Protein AF-A0AAD9BS09-F1 (afdb_monomer_lite)

Secondary structure (DSSP, 8-state):
--HHHHHHHHHHHHS---HHHHHHH-GGG----SS-SHHHHHHHHHHHHHHHHHT---TTTEEEEETTS-SPP--SEEEEEEESS--GGGGTS-SEEEEEETTEEEEEESSHHHHHHHHHHHHHHTTPPPPGGGHHHHHHIIIIIS-TTGGGGGGS-HHHHHHHHHHH--

Sequence (170 aa):
MQTTFALRRNEIINDELPVGEILERWPALKMESKEQGDVHVRRAAVLRALPAYLHEDDSTFLRLWHVEQSDDPDIAVGLLMINARSTDTTLFCPERIAVVIEGNRVIKLPTLADAFILLFALTFALHLSYPKDLANTFDITQKVLMGLDEGNLKNLKPRVLSLKNELLAV

Radius of gyration: 16.57 Å; chains: 1; bounding box: 47×42×37 Å

Organism: Dissostichus eleginoides (NCBI:txid100907)

pLDDT: mean 71.32, std 14.65, range [41.5, 90.12]

Foldseek 3Di:
DCPVLVVLLCCVPPVVPQVVVVCVVCVVLVPPDDPPDPPLLVVLVCLVCVCVLVVFDCPLAEAEDDPPDDDQDQRQWHKYADADDDDPSSSRFGCWIFTDHRSDRRDIDRGPVSSVVVSLVCCSSNVHDDDPRCVLVNVLCQCQVVVHCPVCVVVHDPSSVVVSVVVVVD

Structure (mmCIF, N/CA/C/O backbone):
data_AF-A0AAD9BS09-F1
#
_entry.id   AF-A0AAD9BS09-F1
#
loop_
_atom_site.group_PDB
_atom_site.id
_atom_site.type_symbol
_atom_site.label_atom_id
_atom_site.label_alt_id
_atom_site.label_comp_id
_atom_site.label_asym_id
_atom_site.label_entity_id
_atom_site.label_seq_id
_atom_site.pdbx_PDB_ins_code
_atom_site.Cartn_x
_atom_site.Cartn_y
_atom_site.Cartn_z
_atom_site.occupancy
_atom_site.B_iso_or_equiv
_atom_site.auth_seq_id
_atom_site.auth_comp_id
_atom_site.auth_asym_id
_atom_site.auth_atom_id
_atom_site.pdbx_PDB_model_num
ATOM 1 N N . MET A 1 1 ? -27.312 -4.420 3.487 1.00 45.88 1 MET A N 1
ATOM 2 C CA . MET A 1 1 ? -26.254 -3.868 2.607 1.00 45.88 1 MET A CA 1
ATOM 3 C C . MET A 1 1 ? -24.959 -4.709 2.594 1.00 45.88 1 MET A C 1
ATOM 5 O O . MET A 1 1 ? -23.950 -4.222 2.112 1.00 45.88 1 MET A O 1
ATOM 9 N N . GLN A 1 2 ? -24.966 -5.964 3.079 1.00 41.50 2 GLN A N 1
ATOM 10 C CA . GLN A 1 2 ? -23.773 -6.838 3.154 1.00 41.50 2 GLN A CA 1
ATOM 11 C C . GLN A 1 2 ? -23.611 -7.794 1.952 1.00 41.50 2 GLN A C 1
ATOM 13 O O . GLN A 1 2 ? -22.524 -8.305 1.707 1.00 41.50 2 GLN A O 1
ATOM 18 N N . THR A 1 3 ? -24.671 -8.025 1.175 1.00 42.19 3 THR A N 1
ATOM 19 C CA . THR A 1 3 ? -24.695 -9.024 0.092 1.00 42.19 3 THR A CA 1
ATOM 20 C C . THR A 1 3 ? -23.845 -8.638 -1.119 1.00 42.19 3 THR A C 1
ATOM 22 O O . THR A 1 3 ? -23.266 -9.505 -1.765 1.00 42.19 3 THR A O 1
ATOM 25 N N . THR A 1 4 ? -23.697 -7.343 -1.400 1.00 49.75 4 THR A N 1
ATOM 26 C CA . THR A 1 4 ? -22.884 -6.836 -2.516 1.00 49.75 4 THR A CA 1
ATOM 27 C C . THR A 1 4 ? -21.382 -6.992 -2.291 1.00 49.75 4 THR A C 1
ATOM 29 O O . THR A 1 4 ? -20.654 -7.216 -3.251 1.00 49.75 4 THR A O 1
ATOM 32 N N . PHE A 1 5 ? -20.905 -6.902 -1.047 1.00 49.34 5 PHE A N 1
ATOM 33 C CA . PHE A 1 5 ? -19.484 -7.093 -0.734 1.00 49.34 5 PHE A CA 1
ATOM 34 C C . PHE A 1 5 ? -19.082 -8.568 -0.783 1.00 49.34 5 PHE A C 1
ATOM 36 O O . PHE A 1 5 ? -18.049 -8.895 -1.359 1.00 49.34 5 PHE A O 1
ATOM 43 N N . ALA A 1 6 ? -19.925 -9.461 -0.256 1.00 51.41 6 ALA A N 1
ATOM 44 C CA . ALA A 1 6 ? -19.677 -10.901 -0.303 1.00 51.41 6 ALA A CA 1
ATOM 45 C C . ALA A 1 6 ? -19.630 -11.437 -1.746 1.00 51.41 6 ALA A C 1
ATOM 47 O O . ALA A 1 6 ? -18.744 -12.220 -2.071 1.00 51.41 6 ALA A O 1
ATOM 48 N N . LEU A 1 7 ? -20.528 -10.966 -2.622 1.00 56.81 7 LEU A N 1
ATOM 49 C CA . LEU A 1 7 ? -20.525 -11.339 -4.042 1.00 56.81 7 LEU A CA 1
ATOM 50 C C . LEU A 1 7 ? -19.271 -10.841 -4.771 1.00 56.81 7 LEU A C 1
ATOM 52 O O . LEU A 1 7 ? -18.639 -11.618 -5.473 1.00 56.81 7 LEU A O 1
ATOM 56 N N . ARG A 1 8 ? -18.850 -9.591 -4.538 1.00 58.09 8 ARG A N 1
ATOM 57 C CA . ARG A 1 8 ? -17.614 -9.046 -5.131 1.00 58.09 8 ARG A CA 1
ATOM 58 C C . ARG A 1 8 ? -16.365 -9.792 -4.668 1.00 58.09 8 ARG A C 1
ATOM 60 O O . ARG A 1 8 ? -15.480 -10.047 -5.472 1.00 58.09 8 ARG A O 1
ATOM 67 N N . ARG A 1 9 ? -16.299 -10.165 -3.387 1.00 60.06 9 ARG A N 1
ATOM 68 C CA . ARG A 1 9 ? -15.214 -10.997 -2.854 1.00 60.06 9 ARG A CA 1
ATOM 69 C C . ARG A 1 9 ? -15.192 -12.370 -3.528 1.00 60.06 9 ARG A C 1
ATOM 71 O O . ARG A 1 9 ? -14.118 -12.850 -3.861 1.00 60.06 9 ARG A O 1
ATOM 78 N N . ASN A 1 10 ? -16.360 -12.973 -3.747 1.00 58.16 10 ASN A N 1
ATOM 79 C CA . ASN A 1 10 ? -16.480 -14.254 -4.438 1.00 58.16 10 ASN A CA 1
ATOM 80 C C . ASN A 1 10 ? -16.012 -14.159 -5.900 1.00 58.16 10 ASN A C 1
ATOM 82 O O . ASN A 1 10 ? -15.217 -14.986 -6.319 1.00 58.16 10 ASN A O 1
ATOM 86 N N . GLU A 1 11 ? -16.426 -13.119 -6.630 1.00 59.47 11 GLU A N 1
ATOM 87 C CA . GLU A 1 11 ? -16.013 -12.879 -8.025 1.00 59.47 11 GLU A CA 1
ATOM 88 C C . GLU A 1 11 ? -14.492 -12.665 -8.152 1.00 59.47 11 GLU A C 1
ATOM 90 O O . GLU A 1 11 ? -13.863 -13.184 -9.063 1.00 59.47 11 GLU A O 1
ATOM 95 N N . ILE A 1 12 ? -13.860 -11.928 -7.232 1.00 57.84 12 ILE A N 1
ATOM 96 C CA . ILE A 1 12 ? -12.415 -11.654 -7.327 1.00 57.84 12 ILE A CA 1
ATOM 97 C C . ILE A 1 12 ? -11.576 -12.869 -6.898 1.00 57.84 12 ILE A C 1
ATOM 99 O O . ILE A 1 12 ? -10.527 -13.117 -7.485 1.00 57.84 12 ILE A O 1
ATOM 103 N N . ILE A 1 13 ? -12.014 -13.606 -5.870 1.00 52.59 13 ILE A N 1
ATOM 104 C CA . ILE A 1 13 ? -11.242 -14.719 -5.291 1.00 52.59 13 ILE A CA 1
ATOM 105 C C . ILE A 1 13 ? -11.462 -16.030 -6.052 1.00 52.59 13 ILE A C 1
ATOM 107 O O . ILE A 1 13 ? -10.505 -16.771 -6.239 1.00 52.59 13 ILE A O 1
ATOM 111 N N . ASN A 1 14 ? -12.694 -16.335 -6.473 1.00 52.81 14 ASN A N 1
ATOM 112 C CA . ASN A 1 14 ? -13.016 -17.626 -7.090 1.00 52.81 14 ASN A CA 1
ATOM 113 C C . ASN A 1 14 ? -13.044 -17.589 -8.620 1.00 52.81 14 ASN A C 1
ATOM 115 O O . ASN A 1 14 ? -12.754 -18.616 -9.228 1.00 52.81 14 ASN A O 1
ATOM 119 N N . ASP A 1 15 ? -13.348 -16.443 -9.239 1.00 56.06 15 ASP A N 1
ATOM 120 C CA . ASP A 1 15 ? -13.414 -16.346 -10.706 1.00 56.06 15 ASP A CA 1
ATOM 121 C C . ASP A 1 15 ? -12.116 -15.791 -11.333 1.00 56.06 15 ASP A C 1
ATOM 123 O O . ASP A 1 15 ? -12.081 -15.574 -12.543 1.00 56.06 15 ASP A O 1
ATOM 127 N N . GLU A 1 16 ? -11.058 -15.562 -10.532 1.00 49.47 16 GLU A N 1
ATOM 128 C CA . GLU A 1 16 ? -9.722 -15.084 -10.958 1.00 49.47 16 GLU A CA 1
ATOM 129 C C . GLU A 1 16 ? -9.770 -13.976 -12.030 1.00 49.47 16 GLU A C 1
ATOM 131 O O . GLU A 1 16 ? -9.005 -13.963 -12.999 1.00 49.47 16 GLU A O 1
ATOM 136 N N . LEU A 1 17 ? -10.692 -13.022 -11.878 1.00 53.31 17 LEU A N 1
ATOM 137 C CA . LEU A 1 17 ? -10.859 -11.953 -12.857 1.00 53.31 17 LEU A CA 1
ATOM 138 C C . LEU A 1 17 ? -9.562 -11.133 -12.962 1.00 53.31 17 LEU A C 1
ATOM 140 O O . LEU A 1 17 ? -9.099 -10.578 -11.956 1.00 53.31 17 LEU A O 1
ATOM 144 N N . PRO A 1 18 ? -8.962 -11.011 -14.162 1.00 58.50 18 PRO A N 1
ATOM 145 C CA . PRO A 1 18 ? -7.724 -10.271 -14.325 1.00 58.50 18 PRO A CA 1
ATOM 146 C C . PRO A 1 18 ? -7.959 -8.824 -13.896 1.00 58.50 18 PRO A C 1
ATOM 148 O O . PRO A 1 18 ? -8.868 -8.153 -14.380 1.00 58.50 18 PRO A O 1
ATOM 151 N N . VAL A 1 19 ? -7.116 -8.322 -12.991 1.00 54.41 19 VAL A N 1
ATOM 152 C CA . VAL A 1 19 ? -7.264 -7.002 -12.345 1.00 54.41 19 VAL A CA 1
ATOM 153 C C . VAL A 1 19 ? -7.419 -5.845 -13.344 1.00 54.41 19 VAL A C 1
ATOM 155 O O . VAL A 1 19 ? -8.005 -4.815 -13.015 1.00 54.41 19 VAL A O 1
ATOM 158 N N . GLY A 1 20 ? -6.983 -6.033 -14.594 1.00 53.22 20 GLY A N 1
ATOM 159 C CA . GLY A 1 20 ? -7.268 -5.123 -15.704 1.00 53.22 20 GLY A CA 1
ATOM 160 C C . GLY A 1 20 ? -8.764 -4.864 -15.935 1.00 53.22 20 GLY A C 1
ATOM 161 O O . GLY A 1 20 ? -9.146 -3.713 -16.116 1.00 53.22 20 GLY A O 1
ATOM 162 N N . GLU A 1 21 ? -9.632 -5.875 -15.846 1.00 57.41 21 GLU A N 1
ATOM 163 C CA . GLU A 1 21 ? -11.085 -5.690 -15.993 1.00 57.41 21 GLU A CA 1
ATOM 164 C C . GLU A 1 21 ? -11.714 -4.971 -14.791 1.00 57.41 21 GLU A C 1
ATOM 166 O O . GLU A 1 21 ? -12.674 -4.211 -14.937 1.00 57.41 21 GLU A O 1
ATOM 171 N N . ILE A 1 22 ? -11.148 -5.151 -13.595 1.00 58.19 22 ILE A N 1
ATOM 172 C CA . ILE A 1 22 ? -11.577 -4.425 -12.391 1.00 58.19 22 ILE A CA 1
ATOM 173 C C . ILE A 1 22 ? -11.266 -2.929 -12.545 1.00 58.19 22 ILE A C 1
ATOM 175 O O . ILE A 1 22 ? -12.112 -2.089 -12.231 1.00 58.19 22 ILE A O 1
ATOM 179 N N . LEU A 1 23 ? -10.088 -2.599 -13.085 1.00 51.97 23 LEU A N 1
ATOM 180 C CA . LEU A 1 23 ? -9.675 -1.225 -13.384 1.00 51.97 23 LEU A CA 1
ATOM 181 C C . LEU A 1 23 ? -10.514 -0.582 -14.502 1.00 51.97 23 LEU A C 1
ATOM 183 O O . LEU A 1 23 ? -10.769 0.620 -14.451 1.00 51.97 23 LEU A O 1
ATOM 187 N N . GLU A 1 24 ? -10.989 -1.356 -15.482 1.00 57.78 24 GLU A N 1
ATOM 188 C CA . GLU A 1 24 ? -11.959 -0.882 -16.484 1.00 57.78 24 GLU A CA 1
ATOM 189 C C . GLU A 1 24 ? -13.330 -0.570 -15.863 1.00 57.78 24 GLU A C 1
ATOM 191 O O . GLU A 1 24 ? -13.956 0.438 -16.194 1.00 57.78 24 GLU A O 1
ATOM 196 N N . ARG A 1 25 ? -13.796 -1.399 -14.920 1.00 52.00 25 ARG A N 1
ATOM 197 C CA . ARG A 1 25 ? -15.100 -1.220 -14.254 1.00 52.00 25 ARG A CA 1
ATOM 198 C C . ARG A 1 25 ? -15.120 -0.085 -13.227 1.00 52.00 25 ARG A C 1
ATOM 200 O O . ARG A 1 25 ? -16.203 0.381 -12.873 1.00 52.00 25 ARG A O 1
ATOM 207 N N . TRP A 1 26 ? -13.961 0.352 -12.737 1.00 49.09 26 TRP A N 1
ATOM 208 C CA . TRP A 1 26 ? -13.830 1.395 -11.716 1.00 49.09 26 TRP A CA 1
ATOM 209 C C . TRP A 1 26 ? -12.951 2.544 -12.228 1.00 49.09 26 TRP A C 1
ATOM 211 O O . TRP A 1 26 ? -11.811 2.686 -11.789 1.00 49.09 26 TRP A O 1
ATOM 221 N N . PRO A 1 27 ? -13.472 3.419 -13.111 1.00 47.81 27 PRO A N 1
ATOM 222 C CA . PRO A 1 27 ? -12.693 4.503 -13.715 1.00 47.81 27 PRO A CA 1
ATOM 223 C C . PRO A 1 27 ? -12.140 5.510 -12.695 1.00 47.81 27 PRO A C 1
ATOM 225 O O . PRO A 1 27 ? -11.166 6.188 -12.985 1.00 47.81 27 PRO A O 1
ATOM 228 N N . ALA A 1 28 ? -12.681 5.561 -11.473 1.00 42.28 28 ALA A N 1
ATOM 229 C CA . ALA A 1 28 ? -12.100 6.333 -10.371 1.00 42.28 28 ALA A CA 1
ATOM 230 C C . ALA A 1 28 ? -10.708 5.827 -9.928 1.00 42.28 28 ALA A C 1
ATOM 232 O O . ALA A 1 28 ? -9.941 6.591 -9.352 1.00 42.28 28 ALA A O 1
ATOM 233 N N . LEU A 1 29 ? -10.374 4.559 -10.207 1.00 44.34 29 LEU A N 1
ATOM 234 C CA . LEU A 1 29 ? -9.033 3.997 -10.013 1.00 44.34 29 LEU A CA 1
ATOM 235 C C . LEU A 1 29 ? -8.092 4.307 -11.189 1.00 44.34 29 LEU A C 1
ATOM 237 O O . LEU A 1 29 ? -6.877 4.194 -11.036 1.00 44.34 29 LEU A O 1
ATOM 241 N N . LYS A 1 30 ? -8.616 4.712 -12.356 1.00 49.06 30 LYS A N 1
ATOM 242 C CA . LYS A 1 30 ? -7.801 5.171 -13.488 1.00 49.06 30 LYS A CA 1
ATOM 243 C C . LYS A 1 30 ? -7.364 6.614 -13.240 1.00 49.06 30 LYS A C 1
ATOM 245 O O . LYS A 1 30 ? -8.025 7.568 -13.639 1.00 49.06 30 LYS A O 1
ATOM 250 N N . MET A 1 31 ? -6.223 6.776 -12.578 1.00 50.91 31 MET A N 1
ATOM 251 C CA . MET A 1 31 ? -5.540 8.065 -12.487 1.00 50.91 31 MET A CA 1
ATOM 252 C C . MET A 1 31 ? -4.748 8.323 -13.779 1.00 50.91 31 MET A C 1
ATOM 254 O O . MET A 1 31 ? -3.600 7.913 -13.912 1.00 50.91 31 MET A O 1
ATOM 258 N N . GLU A 1 32 ? -5.348 9.020 -14.746 1.00 46.84 32 GLU A N 1
ATOM 259 C CA . GLU A 1 32 ? -4.598 9.576 -15.880 1.00 46.84 32 GLU A CA 1
ATOM 260 C C . GLU A 1 32 ? -3.905 10.880 -15.456 1.00 46.84 32 GLU A C 1
ATOM 262 O O . GLU A 1 32 ? -4.476 11.966 -15.549 1.00 46.84 32 GLU A O 1
ATOM 267 N N . SER A 1 33 ? -2.665 10.805 -14.967 1.00 49.78 33 SER A N 1
ATOM 268 C CA . SER A 1 33 ? -1.840 12.001 -14.757 1.00 49.78 33 SER A CA 1
ATOM 269 C C . SER A 1 33 ? -1.009 12.307 -16.004 1.00 49.78 33 SER A C 1
ATOM 271 O O . SER A 1 33 ? -0.072 11.591 -16.352 1.00 49.78 33 SER A O 1
ATOM 273 N N . LYS A 1 34 ? -1.328 13.409 -16.686 1.00 43.44 34 LYS A N 1
ATOM 274 C CA . LYS A 1 34 ? -0.381 14.119 -17.560 1.00 43.44 34 LYS A CA 1
ATOM 275 C C . LYS A 1 34 ? 0.411 15.095 -16.680 1.00 43.44 34 LYS A C 1
ATOM 277 O O . LYS A 1 34 ? -0.190 15.729 -15.826 1.00 43.44 34 LYS A O 1
ATOM 282 N N . GLU A 1 35 ? 1.727 15.184 -16.905 1.00 52.84 35 GLU A N 1
ATOM 283 C CA . GLU A 1 35 ? 2.766 15.888 -16.108 1.00 52.84 35 GLU A CA 1
ATOM 284 C C . GLU A 1 35 ? 3.394 15.034 -14.981 1.00 52.84 35 GLU A C 1
ATOM 286 O O . GLU A 1 35 ? 2.999 15.057 -13.819 1.00 52.84 35 GLU A O 1
ATOM 291 N N . GLN A 1 36 ? 4.387 14.217 -15.365 1.00 54.22 36 GLN A N 1
ATOM 292 C CA . GLN A 1 36 ? 4.699 12.936 -14.706 1.00 54.22 36 GLN A CA 1
ATOM 293 C C . GLN A 1 36 ? 6.049 12.855 -13.953 1.00 54.22 36 GLN A C 1
ATOM 295 O O . GLN A 1 36 ? 6.401 11.795 -13.449 1.00 54.22 36 GLN A O 1
ATOM 300 N N . GLY A 1 37 ? 6.832 13.931 -13.840 1.00 56.44 37 GLY A N 1
ATOM 301 C CA . GLY A 1 37 ? 8.136 13.866 -13.154 1.00 56.44 37 GLY A CA 1
ATOM 302 C C . GLY A 1 37 ? 8.041 14.103 -11.645 1.00 56.44 37 GLY A C 1
ATOM 303 O O . GLY A 1 37 ? 8.192 13.198 -10.830 1.00 56.44 37 GLY A O 1
ATOM 304 N N . ASP A 1 38 ? 7.771 15.351 -11.270 1.00 65.50 38 ASP A N 1
ATOM 305 C CA . ASP A 1 38 ? 7.889 15.823 -9.884 1.00 65.50 38 ASP A CA 1
ATOM 306 C C . ASP A 1 38 ? 6.733 15.330 -8.988 1.00 65.50 38 ASP A C 1
ATOM 308 O O . ASP A 1 38 ? 6.932 14.925 -7.844 1.00 65.50 38 ASP A O 1
ATOM 312 N N . VAL A 1 39 ? 5.506 15.265 -9.516 1.00 77.31 39 VAL A N 1
ATOM 313 C CA . VAL A 1 39 ? 4.324 14.904 -8.711 1.00 77.31 39 VAL A CA 1
ATOM 314 C C . VAL A 1 39 ? 4.383 13.458 -8.213 1.00 77.31 39 VAL A C 1
ATOM 316 O O . VAL A 1 39 ? 4.071 13.202 -7.049 1.00 77.31 39 VAL A O 1
ATOM 319 N N . HIS A 1 40 ? 4.796 12.505 -9.053 1.00 76.44 40 HIS A N 1
ATOM 320 C CA . HIS A 1 40 ? 4.894 11.101 -8.641 1.00 76.44 40 HIS A CA 1
ATOM 321 C C . HIS A 1 40 ? 6.024 10.882 -7.638 1.00 76.44 40 HIS A C 1
ATOM 323 O O . HIS A 1 40 ? 5.822 10.156 -6.666 1.00 76.44 40 HIS A O 1
ATOM 329 N N . VAL A 1 41 ? 7.156 11.572 -7.811 1.00 75.62 41 VAL A N 1
ATOM 330 C CA . VAL A 1 41 ? 8.268 11.562 -6.850 1.00 75.62 41 VAL A CA 1
ATOM 331 C C . VAL A 1 41 ? 7.810 12.101 -5.497 1.00 75.62 41 VAL A C 1
ATOM 333 O O . VAL A 1 41 ? 8.021 11.446 -4.480 1.00 75.62 41 VAL A O 1
ATOM 336 N N . ARG A 1 42 ? 7.122 13.252 -5.464 1.00 78.88 42 ARG A N 1
ATOM 337 C CA . ARG A 1 42 ? 6.592 13.826 -4.216 1.00 78.88 42 ARG A CA 1
ATOM 338 C C . ARG A 1 42 ? 5.582 12.904 -3.547 1.00 78.88 42 ARG A C 1
ATOM 340 O O . ARG A 1 42 ? 5.675 12.679 -2.346 1.00 78.88 42 ARG A O 1
ATOM 347 N N . ARG A 1 43 ? 4.640 12.339 -4.309 1.00 82.44 43 ARG A N 1
ATOM 348 C CA . ARG A 1 43 ? 3.660 11.376 -3.777 1.00 82.44 43 ARG A CA 1
ATOM 349 C C . ARG A 1 43 ? 4.348 10.141 -3.204 1.00 82.44 43 ARG A C 1
ATOM 351 O O . ARG A 1 43 ? 3.992 9.709 -2.113 1.00 82.44 43 ARG A O 1
ATOM 358 N N . ALA A 1 44 ? 5.344 9.602 -3.904 1.00 82.06 44 ALA A N 1
ATOM 359 C CA . ALA A 1 44 ? 6.115 8.467 -3.418 1.00 82.06 44 ALA A CA 1
ATOM 360 C C . ALA A 1 44 ? 6.893 8.818 -2.142 1.00 82.06 44 ALA A C 1
ATOM 362 O O . ALA A 1 44 ? 6.872 8.051 -1.185 1.00 82.06 44 ALA A O 1
ATOM 363 N N . ALA A 1 45 ? 7.511 10.001 -2.092 1.00 81.69 45 ALA A N 1
ATOM 364 C CA . ALA A 1 45 ? 8.216 10.487 -0.912 1.00 81.69 45 ALA A CA 1
ATOM 365 C C . ALA A 1 45 ? 7.286 10.633 0.297 1.00 81.69 45 ALA A C 1
ATOM 367 O O . ALA A 1 45 ? 7.630 10.171 1.380 1.00 81.69 45 ALA A O 1
ATOM 368 N N . VAL A 1 46 ? 6.089 11.198 0.111 1.00 84.44 46 VAL A N 1
ATOM 369 C CA . VAL A 1 46 ? 5.080 11.309 1.175 1.00 84.44 46 VAL A CA 1
ATOM 370 C C . VAL A 1 46 ? 4.639 9.927 1.654 1.00 84.44 46 VAL A C 1
ATOM 372 O O . VAL A 1 46 ? 4.654 9.676 2.855 1.00 84.44 46 VAL A O 1
ATOM 375 N N . LEU A 1 47 ? 4.307 9.009 0.740 1.00 85.69 47 LEU A N 1
ATOM 376 C CA . LEU A 1 47 ? 3.881 7.651 1.103 1.00 85.69 47 LEU A CA 1
ATOM 377 C C . LEU A 1 47 ? 4.976 6.858 1.830 1.00 85.69 47 LEU A C 1
ATOM 379 O O . LEU A 1 47 ? 4.656 6.048 2.692 1.00 85.69 47 LEU A O 1
ATOM 383 N N . ARG A 1 48 ? 6.255 7.110 1.528 1.00 83.56 48 ARG A N 1
ATOM 384 C CA . ARG A 1 48 ? 7.399 6.499 2.226 1.00 83.56 48 ARG A CA 1
ATOM 385 C C . ARG A 1 48 ? 7.711 7.159 3.566 1.00 83.56 48 ARG A C 1
ATOM 387 O O . ARG A 1 48 ? 8.115 6.480 4.501 1.00 83.56 48 ARG A O 1
ATOM 394 N N . ALA A 1 49 ? 7.535 8.471 3.672 1.00 84.81 49 ALA A N 1
ATOM 395 C CA . ALA A 1 49 ? 7.791 9.206 4.907 1.00 84.81 49 ALA A CA 1
ATOM 396 C C . ALA A 1 49 ? 6.667 9.031 5.939 1.00 84.81 49 ALA A C 1
ATOM 398 O O . ALA A 1 49 ? 6.915 9.170 7.135 1.00 84.81 49 ALA A O 1
ATOM 399 N N . LEU A 1 50 ? 5.444 8.730 5.494 1.00 86.31 50 LEU A N 1
ATOM 400 C CA . LEU A 1 50 ? 4.267 8.649 6.354 1.00 86.31 50 LEU A CA 1
ATOM 401 C C . LEU A 1 50 ? 4.397 7.583 7.464 1.00 86.31 50 LEU A C 1
ATOM 403 O O . LEU A 1 50 ? 4.206 7.954 8.625 1.00 86.31 50 LEU A O 1
ATOM 407 N N . PRO A 1 51 ? 4.801 6.325 7.186 1.00 88.19 51 PRO A N 1
ATOM 408 C CA . PRO A 1 51 ? 5.084 5.349 8.239 1.00 88.19 51 PRO A CA 1
ATOM 409 C C . PRO A 1 51 ? 6.141 5.833 9.233 1.00 88.19 51 PRO A C 1
ATOM 411 O O . PRO A 1 51 ? 5.917 5.812 10.442 1.00 88.19 51 PRO A O 1
ATOM 414 N N . ALA A 1 52 ? 7.259 6.365 8.729 1.00 86.50 52 ALA A N 1
ATOM 415 C CA . ALA A 1 52 ? 8.350 6.859 9.564 1.00 86.50 52 ALA A CA 1
ATOM 416 C C . ALA A 1 52 ? 7.900 8.006 10.488 1.00 86.50 52 ALA A C 1
ATOM 418 O O . ALA A 1 52 ? 8.226 8.010 11.675 1.00 86.50 52 ALA A O 1
ATOM 419 N N . TYR A 1 53 ? 7.093 8.941 9.977 1.00 85.19 53 TYR A N 1
ATOM 420 C CA . TYR A 1 53 ? 6.506 10.034 10.756 1.00 85.19 53 TYR A CA 1
ATOM 421 C C . TYR A 1 53 ? 5.556 9.519 11.848 1.00 85.19 53 TYR A C 1
ATOM 423 O O . TYR A 1 53 ? 5.526 10.035 12.967 1.00 85.19 53 TYR A O 1
ATOM 431 N N . LEU A 1 54 ? 4.789 8.468 11.552 1.00 85.75 54 LEU A N 1
ATOM 432 C CA . LEU A 1 54 ? 3.871 7.843 12.505 1.00 85.75 54 LEU A CA 1
ATOM 433 C C . LEU A 1 54 ? 4.564 6.876 13.475 1.00 85.75 54 LEU A C 1
ATOM 435 O O . LEU A 1 54 ? 3.909 6.389 14.404 1.00 85.75 54 LEU A O 1
ATOM 439 N N . HIS A 1 55 ? 5.881 6.688 13.331 1.00 85.81 55 HIS A N 1
ATOM 440 C CA . HIS A 1 55 ? 6.699 5.708 14.046 1.00 85.81 55 HIS A CA 1
ATOM 441 C C . HIS A 1 55 ? 6.220 4.268 13.828 1.00 85.81 55 HIS A C 1
ATOM 443 O O . HIS A 1 55 ? 6.113 3.484 14.770 1.00 85.81 55 HIS A O 1
ATOM 449 N N . GLU A 1 56 ? 5.898 3.955 12.581 1.00 88.44 56 GLU A N 1
ATOM 450 C CA . GLU A 1 56 ? 5.484 2.641 12.111 1.00 88.44 56 GLU A CA 1
ATOM 451 C C . GLU A 1 56 ? 6.607 1.978 11.312 1.00 88.44 56 GLU A C 1
ATOM 453 O O . GLU A 1 56 ? 7.410 2.663 10.675 1.00 88.44 56 GLU A O 1
ATOM 458 N N . ASP A 1 57 ? 6.670 0.648 11.370 1.00 87.94 57 ASP A N 1
ATOM 459 C CA . ASP A 1 57 ? 7.626 -0.145 10.600 1.00 87.94 57 ASP A CA 1
ATOM 460 C C . ASP A 1 57 ? 6.975 -0.584 9.287 1.00 87.94 57 ASP A C 1
ATOM 462 O O . ASP A 1 57 ? 5.969 -1.293 9.281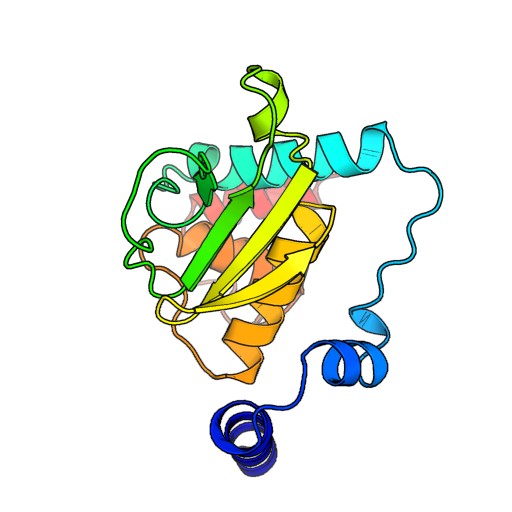 1.00 87.94 57 ASP A O 1
ATOM 466 N N . ASP A 1 58 ? 7.542 -0.141 8.166 1.00 85.62 58 ASP A N 1
ATOM 467 C CA . ASP A 1 58 ? 7.074 -0.491 6.830 1.00 85.62 58 ASP A CA 1
ATOM 468 C C . ASP A 1 58 ? 7.919 -1.584 6.161 1.00 85.62 58 ASP A C 1
ATOM 470 O O . ASP A 1 58 ? 7.631 -1.953 5.024 1.00 85.62 58 ASP A O 1
ATOM 474 N N . SER A 1 59 ? 8.912 -2.158 6.850 1.00 82.56 59 SER A N 1
ATOM 475 C CA . SER A 1 59 ? 9.832 -3.161 6.290 1.00 82.56 59 SER A CA 1
ATOM 476 C C . SER A 1 59 ? 9.138 -4.451 5.832 1.00 82.56 59 SER A C 1
ATOM 478 O O . SER A 1 59 ? 9.576 -5.114 4.887 1.00 82.56 59 SER A O 1
ATOM 480 N N . THR A 1 60 ? 8.025 -4.813 6.470 1.00 79.75 60 THR A N 1
ATOM 481 C CA . THR A 1 60 ? 7.203 -5.979 6.114 1.00 79.75 60 THR A CA 1
ATOM 482 C C . THR A 1 60 ? 6.230 -5.684 4.973 1.00 79.75 60 THR A C 1
ATOM 484 O O . THR A 1 60 ? 5.779 -6.613 4.305 1.00 79.75 60 THR A O 1
ATOM 487 N N . PHE A 1 61 ? 5.959 -4.405 4.711 1.00 86.12 61 PHE A N 1
ATOM 488 C CA . PHE A 1 61 ? 4.952 -3.936 3.769 1.00 86.12 61 PHE A CA 1
ATOM 489 C C . PHE A 1 61 ? 5.550 -3.406 2.464 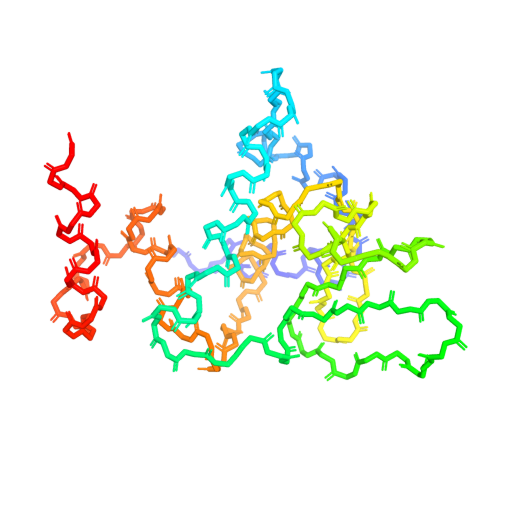1.00 8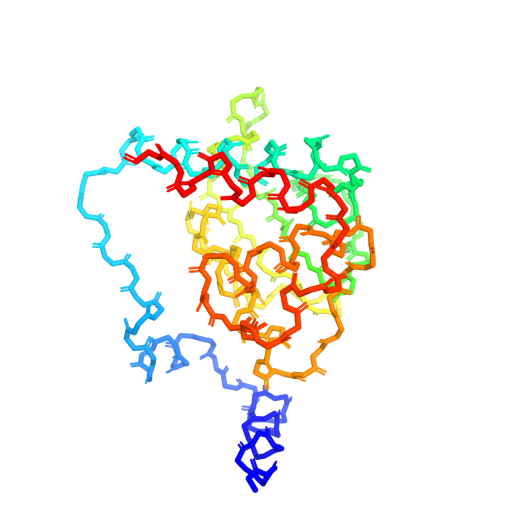6.12 61 PHE A C 1
ATOM 491 O O . PHE A 1 61 ? 5.099 -3.790 1.393 1.00 86.12 61 PHE A O 1
ATOM 498 N N . LEU A 1 62 ? 6.560 -2.540 2.537 1.00 84.81 62 LEU A N 1
ATOM 499 C CA . LEU A 1 62 ? 7.266 -1.938 1.409 1.00 84.81 62 LEU A CA 1
ATOM 500 C C . LEU A 1 62 ? 8.629 -2.605 1.253 1.00 84.81 62 LEU A C 1
ATOM 502 O O . LEU A 1 62 ? 9.627 -2.172 1.830 1.00 84.81 62 LEU A O 1
ATOM 506 N N . ARG A 1 63 ? 8.676 -3.666 0.445 1.00 81.25 63 ARG A N 1
ATOM 507 C CA . ARG A 1 63 ? 9.909 -4.422 0.207 1.00 81.25 63 ARG A CA 1
ATOM 508 C C . ARG A 1 63 ? 10.554 -4.055 -1.115 1.00 81.25 63 ARG A C 1
ATOM 510 O O . ARG A 1 63 ? 9.898 -4.038 -2.154 1.00 81.25 63 ARG A O 1
ATOM 517 N N . LEU A 1 64 ? 11.864 -3.829 -1.082 1.00 76.00 64 LEU A N 1
ATOM 518 C CA . LEU A 1 64 ? 12.685 -3.755 -2.284 1.00 76.00 64 LEU A CA 1
ATOM 519 C C . LEU A 1 64 ? 13.028 -5.175 -2.738 1.00 76.00 64 LEU A C 1
ATOM 521 O O . LEU A 1 64 ? 13.559 -5.963 -1.959 1.00 76.00 64 LEU A O 1
ATOM 525 N N . TRP A 1 65 ? 12.707 -5.504 -3.986 1.00 69.44 65 TRP A N 1
ATOM 526 C CA . TRP A 1 65 ? 12.975 -6.817 -4.555 1.00 69.44 65 TRP A CA 1
ATOM 527 C C . TRP A 1 65 ? 14.093 -6.760 -5.581 1.00 69.44 65 TRP A C 1
ATOM 529 O O . TRP A 1 65 ? 13.974 -6.103 -6.619 1.00 69.44 65 TRP A O 1
ATOM 539 N N . HIS A 1 66 ? 15.151 -7.519 -5.308 1.00 64.62 66 HIS A N 1
ATOM 540 C CA . HIS A 1 66 ? 16.240 -7.753 -6.242 1.00 64.62 66 HIS A CA 1
ATOM 541 C C . HIS A 1 66 ? 16.026 -9.101 -6.934 1.00 64.62 66 HIS A C 1
ATOM 543 O O . HIS A 1 66 ? 15.883 -10.132 -6.287 1.00 64.62 66 HIS A O 1
ATOM 549 N N . VAL A 1 67 ? 15.992 -9.088 -8.270 1.00 58.69 67 VAL A N 1
ATOM 550 C CA . VAL A 1 67 ? 15.663 -10.248 -9.125 1.00 58.69 67 VAL A CA 1
ATOM 551 C C . VAL A 1 67 ? 16.638 -11.428 -8.952 1.00 58.69 67 VAL A C 1
ATOM 553 O O . VAL A 1 67 ? 16.316 -12.543 -9.343 1.00 58.69 67 VAL A O 1
ATOM 556 N N . GLU A 1 68 ? 17.799 -11.212 -8.331 1.00 54.47 68 GLU A N 1
ATOM 557 C CA . GLU A 1 68 ? 18.890 -12.193 -8.269 1.00 54.47 68 GLU A CA 1
ATOM 558 C C . GLU A 1 68 ? 18.955 -13.013 -6.968 1.00 54.47 68 GLU A C 1
ATOM 560 O O . GLU A 1 68 ? 19.764 -13.933 -6.874 1.00 54.47 68 GLU A O 1
ATOM 565 N N . GLN A 1 69 ? 18.115 -12.736 -5.966 1.00 53.47 69 GLN A N 1
ATOM 566 C CA . GLN A 1 69 ? 18.167 -13.443 -4.683 1.00 53.47 69 GLN A CA 1
ATOM 567 C C . GLN A 1 69 ? 16.827 -13.339 -3.952 1.00 53.47 69 GLN A C 1
ATOM 569 O O . GLN A 1 69 ? 16.516 -12.277 -3.424 1.00 53.47 69 GLN A O 1
ATOM 574 N N . SER A 1 70 ? 16.052 -14.428 -3.920 1.00 54.12 70 SER A N 1
ATOM 575 C CA . SER A 1 70 ? 15.193 -14.857 -2.795 1.00 54.12 70 SER A CA 1
ATOM 576 C C . SER A 1 70 ? 14.022 -15.722 -3.282 1.00 54.12 70 SER A C 1
ATOM 578 O O . SER A 1 70 ? 13.488 -15.508 -4.371 1.00 54.12 70 SER A O 1
ATOM 580 N N . ASP A 1 71 ? 13.602 -16.660 -2.430 1.00 62.56 71 ASP A N 1
ATOM 581 C CA . ASP A 1 71 ? 12.265 -17.263 -2.442 1.00 62.56 71 ASP A CA 1
ATOM 582 C C . ASP A 1 71 ? 11.182 -16.175 -2.364 1.00 62.56 71 ASP A C 1
ATOM 584 O O . ASP A 1 71 ? 11.439 -15.090 -1.823 1.00 62.56 71 ASP A O 1
ATOM 588 N N . ASP A 1 72 ? 9.989 -16.441 -2.912 1.00 60.06 72 ASP A N 1
ATOM 589 C CA . ASP A 1 72 ? 8.888 -15.473 -2.892 1.00 60.06 72 ASP A CA 1
ATOM 590 C C . ASP A 1 72 ? 8.622 -14.996 -1.454 1.00 60.06 72 ASP A C 1
ATOM 592 O O . ASP A 1 72 ? 8.558 -15.804 -0.522 1.00 60.06 72 ASP A O 1
ATOM 596 N N . PRO A 1 73 ? 8.521 -13.676 -1.238 1.00 60.22 73 PRO A N 1
ATOM 597 C CA . PRO A 1 73 ? 8.465 -13.142 0.104 1.00 60.22 73 PRO A CA 1
ATOM 598 C C . PRO A 1 73 ? 7.102 -13.471 0.720 1.00 60.22 73 PRO A C 1
ATOM 600 O O . PRO A 1 73 ? 6.063 -13.149 0.143 1.00 60.22 73 PRO A O 1
ATOM 603 N N . ASP A 1 74 ? 7.121 -14.079 1.909 1.00 70.00 74 ASP A N 1
ATOM 604 C CA . ASP A 1 74 ? 5.933 -14.385 2.714 1.00 70.00 74 ASP A CA 1
ATOM 605 C C . ASP A 1 74 ? 5.307 -13.085 3.255 1.00 70.00 74 ASP A C 1
ATOM 607 O O . ASP A 1 74 ? 5.523 -12.666 4.394 1.00 70.00 74 ASP A O 1
ATOM 611 N N . ILE A 1 75 ? 4.622 -12.362 2.368 1.00 74.06 75 ILE A N 1
ATOM 612 C CA . ILE A 1 75 ? 3.943 -11.098 2.647 1.00 74.06 75 ILE A CA 1
ATOM 613 C C . ILE A 1 75 ? 2.445 -11.323 2.494 1.00 74.06 75 ILE A C 1
ATOM 615 O O . ILE A 1 75 ? 1.945 -11.553 1.392 1.00 74.06 75 ILE A O 1
ATOM 619 N N . ALA A 1 76 ? 1.712 -11.173 3.596 1.00 79.56 76 ALA A N 1
ATOM 620 C CA . ALA A 1 76 ? 0.258 -11.275 3.583 1.00 79.56 76 ALA A CA 1
ATOM 621 C C . ALA A 1 76 ? -0.399 -10.157 2.755 1.00 79.56 76 ALA A C 1
ATOM 623 O O . ALA A 1 76 ? -1.296 -10.426 1.973 1.00 79.56 76 ALA A O 1
ATOM 624 N N . VAL A 1 77 ? 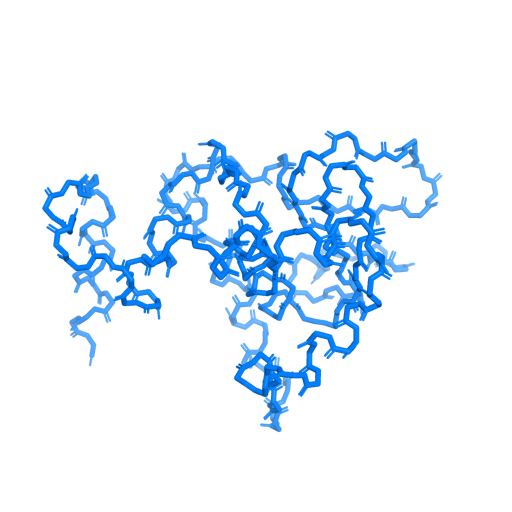0.025 -8.900 2.898 1.00 86.00 77 VAL A N 1
ATOM 625 C CA . VAL A 1 77 ? -0.455 -7.770 2.082 1.00 86.00 77 VAL A CA 1
ATOM 626 C C . VAL A 1 77 ? 0.672 -6.743 2.005 1.00 86.00 77 VAL A C 1
ATOM 628 O O . VAL A 1 77 ? 1.154 -6.299 3.047 1.00 86.00 77 VAL A O 1
ATOM 631 N N . GLY A 1 78 ? 1.105 -6.356 0.804 1.00 89.31 78 GLY A N 1
ATOM 632 C CA . GLY A 1 78 ? 2.212 -5.410 0.664 1.00 89.31 78 GLY A CA 1
ATOM 633 C C . GLY A 1 78 ? 2.524 -4.960 -0.757 1.00 89.31 78 GLY A C 1
ATOM 634 O O . GLY A 1 78 ? 1.859 -5.319 -1.727 1.00 89.31 78 GLY A O 1
ATOM 635 N N . LEU A 1 79 ? 3.559 -4.135 -0.862 1.00 89.50 79 LEU A N 1
ATOM 636 C CA . LEU A 1 79 ? 4.069 -3.535 -2.082 1.00 89.50 79 LEU A CA 1
ATOM 637 C C . LEU A 1 79 ? 5.523 -3.946 -2.283 1.00 89.50 79 LEU A C 1
ATOM 639 O O . LEU A 1 79 ? 6.396 -3.707 -1.448 1.00 89.50 79 LEU A O 1
ATOM 643 N N . LEU A 1 80 ? 5.776 -4.545 -3.435 1.00 87.00 80 LEU A N 1
ATOM 644 C CA . LEU A 1 80 ? 7.069 -5.060 -3.822 1.00 87.00 80 LEU A CA 1
ATOM 645 C C . LEU A 1 80 ? 7.643 -4.213 -4.952 1.00 87.00 80 LEU A C 1
ATOM 647 O O . LEU A 1 80 ? 7.141 -4.186 -6.073 1.00 87.00 80 LEU A O 1
ATOM 651 N N . MET A 1 81 ? 8.715 -3.510 -4.641 1.00 84.62 81 MET A N 1
ATOM 652 C CA . MET A 1 81 ? 9.379 -2.581 -5.528 1.00 84.62 81 MET A CA 1
ATOM 653 C C . MET A 1 81 ? 10.381 -3.333 -6.410 1.00 84.62 81 MET A C 1
ATOM 655 O O . MET A 1 81 ? 11.386 -3.842 -5.921 1.00 84.62 81 MET A O 1
ATOM 659 N N . ILE A 1 82 ? 10.083 -3.441 -7.705 1.00 79.19 82 ILE A N 1
ATOM 660 C CA . ILE A 1 82 ? 10.882 -4.173 -8.692 1.00 79.19 82 ILE A CA 1
ATOM 661 C C . ILE A 1 82 ? 11.792 -3.190 -9.415 1.00 79.19 82 ILE A C 1
ATOM 663 O O . ILE A 1 82 ? 11.338 -2.170 -9.943 1.00 79.19 82 ILE A O 1
ATOM 667 N N . ASN A 1 83 ? 13.072 -3.533 -9.490 1.00 70.62 83 ASN A N 1
ATOM 668 C CA . ASN A 1 83 ? 14.047 -2.720 -10.186 1.00 70.62 83 ASN A CA 1
ATOM 669 C C . ASN A 1 83 ? 15.135 -3.568 -10.864 1.00 70.62 83 ASN A C 1
ATOM 671 O O . ASN A 1 83 ? 15.584 -4.568 -10.305 1.00 70.62 83 ASN A O 1
ATOM 675 N N . ALA A 1 84 ? 15.578 -3.135 -12.047 1.00 52.03 84 ALA A N 1
ATOM 676 C CA . ALA A 1 84 ? 16.670 -3.749 -12.795 1.00 52.03 84 ALA A CA 1
ATOM 677 C C . ALA A 1 84 ? 18.078 -3.228 -12.424 1.00 52.03 84 ALA A C 1
ATOM 679 O O . ALA A 1 84 ? 19.056 -3.868 -12.806 1.00 52.03 84 ALA A O 1
ATOM 680 N N . ARG A 1 85 ? 18.235 -2.068 -11.748 1.00 51.69 85 ARG A N 1
ATOM 681 C CA . ARG A 1 85 ? 19.560 -1.419 -11.554 1.00 51.69 85 ARG A CA 1
ATOM 682 C C . ARG A 1 85 ? 19.732 -0.756 -10.181 1.00 51.69 85 ARG A C 1
ATOM 684 O O . ARG A 1 85 ? 19.050 0.211 -9.866 1.00 51.69 85 ARG A O 1
ATOM 691 N N . SER A 1 86 ? 20.662 -1.253 -9.371 1.00 53.56 86 SER A N 1
ATOM 692 C CA . SER A 1 86 ? 20.924 -0.852 -7.978 1.00 53.56 86 SER A CA 1
ATOM 693 C C . SER A 1 86 ? 21.409 0.604 -7.795 1.00 53.56 86 SER A C 1
ATOM 695 O O . SER A 1 86 ? 22.610 0.847 -7.679 1.00 53.56 86 SER A O 1
ATOM 697 N N . THR A 1 87 ? 20.507 1.586 -7.730 1.00 51.75 87 THR A N 1
ATOM 698 C CA . THR A 1 87 ? 20.837 2.955 -7.280 1.00 51.75 87 THR A CA 1
ATOM 699 C C . THR A 1 87 ? 19.928 3.414 -6.136 1.00 51.75 87 THR A C 1
ATOM 701 O O . THR A 1 87 ? 18.766 3.024 -6.065 1.00 51.75 87 THR A O 1
ATOM 704 N N . ASP A 1 88 ? 20.426 4.282 -5.250 1.00 55.31 88 ASP A N 1
ATOM 705 C CA . ASP A 1 88 ? 19.696 4.787 -4.065 1.00 55.31 88 ASP A CA 1
ATOM 706 C C . ASP A 1 88 ? 18.409 5.571 -4.394 1.00 55.31 88 ASP A C 1
ATOM 708 O O . ASP A 1 88 ? 17.514 5.716 -3.565 1.00 55.31 88 ASP A O 1
ATOM 712 N N . THR A 1 89 ? 18.263 6.039 -5.635 1.00 54.28 89 THR A N 1
ATOM 713 C CA . THR A 1 89 ? 17.058 6.727 -6.133 1.00 54.28 89 THR A CA 1
ATOM 714 C C . THR A 1 89 ? 15.835 5.812 -6.277 1.00 54.28 89 THR A C 1
ATOM 716 O O . THR A 1 89 ? 14.711 6.284 -6.463 1.00 54.28 89 THR A O 1
ATOM 719 N N . THR A 1 90 ? 16.033 4.500 -6.168 1.00 59.56 90 THR A N 1
ATOM 720 C CA . THR A 1 90 ? 15.015 3.476 -6.437 1.00 59.56 90 THR A CA 1
ATOM 721 C C . THR A 1 90 ? 13.906 3.446 -5.401 1.00 59.56 90 THR A C 1
ATOM 723 O O . THR A 1 90 ? 12.784 3.099 -5.749 1.00 59.56 90 THR A O 1
ATOM 726 N N . LEU A 1 91 ? 14.171 3.925 -4.181 1.00 62.06 91 LEU A N 1
ATOM 727 C CA . LEU A 1 91 ? 13.177 4.043 -3.110 1.00 62.06 91 LEU A CA 1
ATOM 728 C C . LEU A 1 91 ? 12.002 4.967 -3.466 1.00 62.06 91 LEU A C 1
ATOM 730 O O . LEU A 1 91 ? 10.916 4.813 -2.906 1.00 62.06 91 LEU A O 1
ATOM 734 N N . PHE A 1 92 ? 12.218 5.922 -4.375 1.00 64.06 92 PHE A N 1
ATOM 735 C CA . PHE A 1 92 ? 11.221 6.924 -4.762 1.00 64.06 92 PHE A CA 1
ATOM 736 C C . PHE A 1 92 ? 10.756 6.783 -6.216 1.00 64.06 92 PHE A C 1
ATOM 738 O O . PHE A 1 92 ? 9.679 7.268 -6.556 1.00 64.06 92 PHE A O 1
ATOM 745 N N . CYS A 1 93 ? 11.543 6.124 -7.073 1.00 64.75 93 CYS A N 1
ATOM 746 C CA . CYS A 1 93 ? 11.242 5.908 -8.491 1.00 64.75 93 CYS A CA 1
ATOM 747 C C . CYS A 1 93 ? 11.658 4.506 -8.945 1.00 64.75 93 CYS A C 1
ATOM 749 O O . CYS A 1 93 ? 12.675 4.343 -9.623 1.00 64.75 93 CYS A O 1
ATOM 751 N N . PRO A 1 94 ? 10.897 3.477 -8.563 1.00 69.88 94 PRO A N 1
ATOM 752 C CA . PRO A 1 94 ? 11.123 2.142 -9.084 1.00 69.88 94 PRO A CA 1
ATOM 753 C C . PRO A 1 94 ? 10.606 1.982 -10.507 1.00 69.88 94 PRO A C 1
ATOM 755 O O . PRO A 1 94 ? 9.710 2.699 -10.944 1.00 69.88 94 PRO A O 1
ATOM 758 N N . GLU A 1 95 ? 11.144 0.992 -11.214 1.00 75.75 95 GLU A N 1
ATOM 759 C CA . GLU A 1 95 ? 10.719 0.673 -12.577 1.00 75.75 95 GLU A CA 1
ATOM 760 C C . GLU A 1 95 ? 9.289 0.123 -12.598 1.00 75.75 95 GLU A C 1
ATOM 762 O O . GLU A 1 95 ? 8.472 0.504 -13.437 1.00 75.75 95 GLU A O 1
ATOM 767 N N . ARG A 1 96 ? 8.976 -0.773 -11.654 1.00 82.50 96 ARG A N 1
ATOM 768 C CA . ARG A 1 96 ? 7.629 -1.306 -11.432 1.00 82.50 96 ARG A CA 1
ATOM 769 C C . ARG A 1 96 ? 7.401 -1.615 -9.965 1.00 82.50 96 ARG A C 1
ATOM 771 O O . ARG A 1 96 ? 8.330 -1.918 -9.227 1.00 82.50 96 ARG A O 1
ATOM 778 N N . ILE A 1 97 ? 6.142 -1.619 -9.558 1.00 87.12 97 ILE A N 1
ATOM 779 C CA . ILE A 1 97 ? 5.729 -1.981 -8.204 1.00 87.12 97 ILE A CA 1
ATOM 780 C C . ILE A 1 97 ? 4.665 -3.055 -8.314 1.00 87.12 97 ILE A C 1
ATOM 782 O O . ILE A 1 97 ? 3.634 -2.847 -8.948 1.00 87.12 97 ILE A O 1
ATOM 786 N N . ALA A 1 98 ? 4.935 -4.216 -7.735 1.00 87.81 98 ALA A N 1
ATOM 787 C CA . ALA A 1 98 ? 3.983 -5.301 -7.630 1.00 87.81 98 ALA A CA 1
ATOM 788 C C . ALA A 1 98 ? 3.172 -5.170 -6.339 1.00 87.81 98 ALA A C 1
ATOM 790 O O . ALA A 1 98 ? 3.725 -5.015 -5.255 1.00 87.81 98 ALA A O 1
ATOM 791 N N . VAL A 1 99 ? 1.858 -5.268 -6.467 1.00 88.62 99 VAL A N 1
ATOM 792 C CA . VAL A 1 99 ? 0.937 -5.452 -5.350 1.00 88.62 99 VAL A CA 1
ATOM 793 C C . VAL A 1 99 ? 0.938 -6.930 -4.975 1.00 88.62 99 VAL A C 1
ATOM 795 O O . VAL A 1 99 ? 0.722 -7.782 -5.840 1.00 88.62 99 VAL A O 1
ATOM 798 N N . VAL A 1 100 ? 1.196 -7.224 -3.702 1.00 87.44 100 VAL A N 1
ATOM 799 C CA . VAL A 1 100 ? 1.248 -8.580 -3.150 1.00 87.44 100 VAL A CA 1
ATOM 800 C C . VAL A 1 100 ? 0.083 -8.788 -2.189 1.00 87.44 100 VAL A C 1
ATOM 802 O O . VAL A 1 100 ? -0.128 -7.973 -1.290 1.00 87.44 100 VAL A O 1
ATOM 805 N N . ILE A 1 101 ? -0.664 -9.872 -2.387 1.00 85.12 101 ILE A N 1
ATOM 806 C CA . ILE A 1 101 ? -1.764 -10.314 -1.524 1.00 85.12 101 ILE A CA 1
ATOM 807 C C . ILE A 1 101 ? -1.593 -11.815 -1.286 1.00 85.12 101 ILE A C 1
ATOM 809 O O . ILE A 1 101 ? -1.510 -12.585 -2.236 1.00 85.12 101 ILE A O 1
ATOM 813 N N . GLU A 1 102 ? -1.524 -12.212 -0.020 1.00 84.56 102 GLU A N 1
ATOM 814 C CA . GLU A 1 102 ? -1.338 -13.582 0.469 1.00 84.56 102 GLU A CA 1
ATOM 815 C C . GLU A 1 102 ? -0.174 -14.301 -0.238 1.00 84.56 102 GLU A C 1
ATOM 817 O O . GLU A 1 102 ? -0.306 -15.424 -0.710 1.00 84.56 102 GLU A O 1
ATOM 822 N N . GLY A 1 103 ? 0.965 -13.609 -0.375 1.00 78.69 103 GLY A N 1
ATOM 823 C CA . GLY A 1 103 ? 2.162 -14.098 -1.071 1.00 78.69 103 GLY A CA 1
ATOM 824 C C . GLY A 1 103 ? 2.113 -13.997 -2.601 1.00 78.69 103 GLY A C 1
ATOM 825 O O . GLY A 1 103 ? 3.141 -14.137 -3.258 1.00 78.69 103 GLY A O 1
ATOM 826 N N . ASN A 1 104 ? 0.960 -13.677 -3.196 1.00 79.88 104 ASN A N 1
ATOM 827 C CA . ASN A 1 104 ? 0.783 -13.645 -4.647 1.00 79.88 104 ASN A CA 1
ATOM 828 C C . ASN A 1 104 ? 0.935 -12.237 -5.224 1.00 79.88 104 ASN A C 1
ATOM 830 O O . ASN A 1 104 ? 0.331 -11.276 -4.749 1.00 79.88 104 ASN A O 1
ATOM 834 N N . ARG A 1 105 ? 1.707 -12.107 -6.310 1.00 84.38 105 ARG A N 1
ATOM 835 C CA . ARG A 1 105 ? 1.884 -10.846 -7.052 1.00 84.38 105 ARG A CA 1
ATOM 836 C C . ARG A 1 105 ? 0.695 -10.624 -7.987 1.00 84.38 105 ARG A C 1
ATOM 838 O O . ARG A 1 105 ? 0.702 -11.088 -9.122 1.00 84.38 105 ARG A O 1
ATOM 845 N N . VAL A 1 106 ? -0.305 -9.890 -7.517 1.00 83.06 106 VAL A N 1
ATOM 846 C CA . VAL A 1 106 ? -1.597 -9.745 -8.200 1.00 83.06 106 VAL A CA 1
ATOM 847 C C . VAL A 1 106 ? -1.516 -8.806 -9.410 1.00 83.06 106 VAL A C 1
ATOM 849 O O . VAL A 1 106 ? -2.083 -9.082 -10.464 1.00 83.06 106 VAL A O 1
ATOM 852 N N . ILE A 1 107 ? -0.808 -7.680 -9.288 1.00 84.88 107 ILE A N 1
ATOM 853 C CA . ILE A 1 107 ? -0.714 -6.675 -10.359 1.00 84.88 107 ILE A CA 1
ATOM 854 C C . ILE A 1 107 ? 0.567 -5.849 -10.242 1.00 84.88 107 ILE A C 1
ATOM 856 O O . ILE A 1 107 ? 1.080 -5.645 -9.146 1.00 84.88 107 ILE A O 1
ATOM 860 N N . LYS A 1 108 ? 1.090 -5.367 -11.377 1.00 86.12 108 LYS A N 1
ATOM 861 C CA . LYS A 1 108 ? 2.262 -4.483 -11.454 1.00 86.12 108 LYS A CA 1
ATOM 862 C C . LYS A 1 108 ? 1.862 -3.105 -11.973 1.00 86.12 108 LYS A C 1
ATOM 864 O O . LYS A 1 108 ? 1.268 -3.015 -13.044 1.00 86.12 108 LYS A O 1
ATOM 869 N N . LEU A 1 109 ? 2.246 -2.050 -11.261 1.00 85.75 109 LEU A N 1
ATOM 870 C CA . LEU A 1 109 ? 1.973 -0.655 -11.610 1.00 85.75 109 LEU A CA 1
ATOM 871 C C . LEU A 1 109 ? 3.266 0.164 -11.736 1.00 85.75 109 LEU A C 1
ATOM 873 O O . LEU A 1 109 ? 4.285 -0.212 -11.154 1.00 85.75 109 LEU A O 1
ATOM 877 N N . PRO A 1 110 ? 3.249 1.260 -12.518 1.00 82.94 110 PRO A N 1
ATOM 878 C CA . PRO A 1 110 ? 4.432 2.089 -12.741 1.00 82.94 110 PRO A CA 1
ATOM 879 C C . PRO A 1 110 ? 4.744 3.042 -11.580 1.00 82.94 110 PRO A C 1
ATOM 881 O O . PRO A 1 110 ? 5.884 3.477 -11.464 1.00 82.94 110 PRO A O 1
ATOM 884 N N . THR A 1 111 ? 3.774 3.387 -10.721 1.00 84.25 111 THR A N 1
ATOM 885 C CA . THR A 1 111 ? 3.987 4.365 -9.639 1.00 84.25 111 THR A CA 1
ATOM 886 C C . THR A 1 111 ? 3.570 3.839 -8.268 1.00 84.25 111 THR A C 1
ATOM 888 O O . THR A 1 111 ? 2.668 3.005 -8.147 1.00 84.25 111 THR A O 1
ATOM 891 N N . LEU A 1 112 ? 4.235 4.339 -7.214 1.00 85.81 112 LEU A N 1
ATOM 892 C CA . LEU A 1 112 ? 3.970 3.930 -5.827 1.00 85.81 112 LEU A CA 1
ATOM 893 C C . LEU A 1 112 ? 2.581 4.343 -5.367 1.00 85.81 112 LEU A C 1
ATOM 895 O O . LEU A 1 112 ? 1.916 3.580 -4.674 1.00 85.81 112 LEU A O 1
ATOM 899 N N . ALA A 1 113 ? 2.138 5.523 -5.791 1.00 85.50 113 ALA A N 1
ATOM 900 C CA . ALA A 1 113 ? 0.810 6.015 -5.476 1.00 85.50 113 ALA A CA 1
ATOM 901 C C . ALA A 1 113 ? -0.275 5.101 -6.054 1.00 85.50 113 ALA A C 1
ATOM 903 O O . ALA A 1 113 ? -1.166 4.687 -5.316 1.00 85.50 113 ALA A O 1
ATOM 904 N N . ASP A 1 114 ? -0.164 4.725 -7.331 1.00 86.06 114 ASP A N 1
ATOM 905 C CA . ASP A 1 114 ? -1.169 3.875 -7.976 1.00 86.06 114 ASP A CA 1
ATOM 906 C C . ASP A 1 114 ? -1.195 2.481 -7.341 1.00 86.06 114 ASP A C 1
ATOM 908 O O . ASP A 1 114 ? -2.263 1.938 -7.062 1.00 86.06 114 ASP A O 1
ATOM 912 N N . ALA A 1 115 ? -0.016 1.918 -7.050 1.00 89.69 115 ALA A N 1
ATOM 913 C CA . ALA A 1 115 ? 0.094 0.627 -6.381 1.00 89.69 115 ALA A CA 1
ATOM 914 C C . ALA A 1 115 ? -0.500 0.654 -4.965 1.00 89.69 115 ALA A C 1
ATOM 916 O O . ALA A 1 115 ? -1.231 -0.261 -4.591 1.00 89.69 115 ALA A O 1
ATOM 917 N N . PHE A 1 116 ? -0.239 1.713 -4.196 1.00 89.19 116 PHE A N 1
ATOM 918 C CA . PHE A 1 116 ? -0.775 1.880 -2.847 1.00 89.19 116 PHE A CA 1
ATOM 919 C C . PHE A 1 116 ? -2.296 2.063 -2.840 1.00 89.19 116 PHE A C 1
ATOM 921 O O . PHE A 1 116 ? -2.986 1.396 -2.071 1.00 89.19 116 PHE A O 1
ATOM 928 N N . ILE A 1 117 ? -2.836 2.907 -3.726 1.00 87.56 117 ILE A N 1
ATOM 929 C CA . ILE A 1 117 ? -4.286 3.112 -3.855 1.00 87.56 117 ILE A CA 1
ATOM 930 C C . ILE A 1 117 ? -4.973 1.812 -4.271 1.00 87.56 117 ILE A C 1
ATOM 932 O O . ILE A 1 117 ? -6.002 1.451 -3.701 1.00 87.56 117 ILE A O 1
ATOM 936 N N . LEU A 1 118 ? -4.407 1.085 -5.237 1.00 88.38 118 LEU A N 1
ATOM 937 C CA . LEU A 1 118 ? -4.999 -0.163 -5.692 1.00 88.38 118 LEU A CA 1
ATOM 938 C C . LEU A 1 118 ? -4.938 -1.251 -4.620 1.00 88.38 118 LEU A C 1
ATOM 940 O O . LEU A 1 118 ? -5.927 -1.946 -4.413 1.00 88.38 118 LEU A O 1
ATOM 944 N N . LEU A 1 119 ? -3.822 -1.374 -3.901 1.00 90.12 119 LEU A N 1
ATOM 945 C CA . LEU A 1 119 ? -3.726 -2.265 -2.748 1.00 90.12 119 LEU A CA 1
ATOM 946 C C . LEU A 1 119 ? -4.785 -1.911 -1.699 1.00 90.12 119 LEU A C 1
ATOM 948 O O . LEU A 1 119 ? -5.468 -2.803 -1.202 1.00 90.12 119 LEU A O 1
ATOM 952 N N . PHE A 1 120 ? -4.954 -0.626 -1.380 1.00 87.00 120 PHE A N 1
ATOM 953 C CA . PHE A 1 120 ? -5.982 -0.172 -0.445 1.00 87.00 120 PHE A CA 1
ATOM 954 C C . PHE A 1 120 ? -7.384 -0.571 -0.930 1.00 87.00 120 PHE A C 1
ATOM 956 O O . PHE A 1 120 ? -8.160 -1.164 -0.178 1.00 87.00 120 PHE A O 1
ATOM 963 N N . ALA A 1 121 ? -7.693 -0.314 -2.204 1.00 85.06 121 ALA A N 1
ATOM 964 C CA . ALA A 1 121 ? -8.968 -0.670 -2.815 1.00 85.06 121 ALA A CA 1
ATOM 965 C C . ALA A 1 121 ? -9.217 -2.186 -2.793 1.00 85.06 121 ALA A C 1
ATOM 967 O O . ALA A 1 121 ? -10.319 -2.614 -2.457 1.00 85.06 121 ALA A O 1
ATOM 968 N N . LEU A 1 122 ? -8.200 -2.999 -3.092 1.00 84.06 122 LEU A N 1
ATOM 969 C CA . LEU A 1 122 ? -8.275 -4.460 -3.027 1.00 84.06 122 LEU A CA 1
ATOM 970 C C . LEU A 1 122 ? -8.442 -4.951 -1.590 1.00 84.06 122 LEU A C 1
ATOM 972 O O . LEU A 1 122 ? -9.287 -5.801 -1.340 1.00 84.06 122 LEU A O 1
ATOM 976 N N . THR A 1 123 ? -7.715 -4.374 -0.634 1.00 86.44 123 THR A N 1
ATOM 977 C CA . THR A 1 123 ? -7.847 -4.697 0.796 1.00 86.44 123 THR A CA 1
ATOM 978 C C . THR A 1 123 ? -9.281 -4.465 1.269 1.00 86.44 123 THR A C 1
ATOM 980 O O . THR A 1 123 ? -9.865 -5.317 1.939 1.00 86.44 123 THR A O 1
ATOM 983 N N . PHE A 1 124 ? -9.894 -3.360 0.836 1.00 82.50 124 PHE A N 1
ATOM 984 C CA . PHE A 1 124 ? -11.293 -3.063 1.119 1.00 82.50 124 PHE A CA 1
ATOM 985 C C . PHE A 1 124 ? -12.262 -4.000 0.376 1.00 82.50 124 PHE A C 1
ATOM 987 O O . PHE A 1 124 ? -13.164 -4.569 0.990 1.00 82.50 124 PHE A O 1
ATOM 994 N N . ALA A 1 125 ? -12.076 -4.196 -0.934 1.00 82.62 125 ALA A N 1
ATOM 995 C CA . ALA A 1 125 ? -12.948 -5.016 -1.779 1.00 82.62 125 ALA A CA 1
ATOM 996 C C . ALA A 1 125 ? -12.957 -6.497 -1.370 1.00 82.62 125 ALA A C 1
ATOM 998 O O . ALA A 1 125 ? -14.000 -7.148 -1.415 1.00 82.62 125 ALA A O 1
ATOM 999 N N . LEU A 1 126 ? -11.804 -7.006 -0.940 1.00 80.38 126 LEU A N 1
ATOM 1000 C CA . LEU A 1 126 ? -11.605 -8.382 -0.495 1.00 80.38 126 LEU A CA 1
ATOM 1001 C C . LEU A 1 126 ? -11.880 -8.571 0.999 1.00 80.38 126 LEU A C 1
ATOM 1003 O O . LEU A 1 126 ? -11.878 -9.703 1.479 1.00 80.38 126 LEU A O 1
ATOM 1007 N N . HIS A 1 127 ? -12.163 -7.491 1.733 1.00 81.94 127 HIS A N 1
ATOM 1008 C CA . HIS A 1 127 ? -12.348 -7.511 3.183 1.00 81.94 127 HIS A CA 1
ATOM 1009 C C . HIS A 1 127 ? -11.168 -8.199 3.892 1.00 81.94 127 HIS A C 1
ATOM 1011 O O . HIS A 1 127 ? -11.333 -9.152 4.662 1.00 81.94 127 HIS A O 1
ATOM 1017 N N . LEU A 1 128 ? -9.966 -7.732 3.555 1.00 84.81 128 LEU A N 1
ATOM 1018 C CA . LEU A 1 128 ? -8.712 -8.119 4.184 1.00 84.81 128 LEU A CA 1
ATOM 1019 C C . LEU A 1 128 ? -8.431 -7.199 5.373 1.00 84.81 128 LEU A C 1
ATOM 1021 O O . LEU A 1 128 ? -8.908 -6.066 5.445 1.00 84.81 128 LEU A O 1
ATOM 1025 N N . SER A 1 129 ? -7.644 -7.694 6.323 1.00 85.50 129 SER A N 1
ATOM 1026 C CA . SER A 1 129 ? -7.167 -6.863 7.428 1.00 85.50 129 SER A CA 1
ATOM 1027 C C . SER A 1 129 ? -6.003 -5.993 6.963 1.00 85.50 129 SER A C 1
ATOM 1029 O O . SER A 1 129 ? -5.119 -6.478 6.257 1.00 85.50 129 SER A O 1
ATOM 1031 N N . TYR A 1 130 ? -5.968 -4.728 7.392 1.00 86.88 130 TYR A N 1
ATOM 1032 C CA . TYR A 1 130 ? -4.795 -3.885 7.169 1.00 86.88 130 TYR A CA 1
ATOM 1033 C C . TYR A 1 130 ? -3.562 -4.461 7.885 1.00 86.88 130 TYR A C 1
ATOM 1035 O O . TYR A 1 130 ? -3.702 -5.054 8.964 1.00 86.88 130 TYR A O 1
ATOM 1043 N N . PRO A 1 131 ? -2.354 -4.264 7.327 1.00 85.62 131 PRO A N 1
ATOM 1044 C CA . PRO A 1 131 ? -1.110 -4.590 8.011 1.00 85.62 131 PRO A CA 1
ATOM 1045 C C . PRO A 1 131 ? -1.062 -3.915 9.386 1.00 85.62 131 PRO A C 1
ATOM 1047 O O . PRO A 1 131 ? -1.212 -2.698 9.499 1.00 85.62 131 PRO A O 1
ATOM 1050 N N . LYS A 1 132 ? -0.869 -4.711 10.442 1.00 86.81 132 LYS A N 1
ATOM 1051 C CA . LYS A 1 132 ? -0.922 -4.223 11.832 1.00 86.81 132 LYS A CA 1
ATOM 1052 C C . LYS A 1 132 ? 0.183 -3.213 12.134 1.00 86.81 132 LYS A C 1
ATOM 1054 O O . LYS A 1 132 ? -0.054 -2.271 12.886 1.00 86.81 132 LYS A O 1
ATOM 1059 N N . ASP A 1 133 ? 1.340 -3.395 11.506 1.00 86.06 133 ASP A N 1
ATOM 1060 C CA . ASP A 1 133 ? 2.515 -2.539 11.678 1.00 86.06 133 ASP A CA 1
ATOM 1061 C C . ASP A 1 133 ? 2.303 -1.136 11.087 1.00 86.06 133 ASP A C 1
ATOM 1063 O O . ASP A 1 133 ? 2.978 -0.199 11.495 1.00 86.06 133 ASP A O 1
ATOM 1067 N N . LEU A 1 134 ? 1.306 -0.976 10.203 1.00 87.44 134 LEU A N 1
ATOM 1068 C CA . LEU A 1 134 ? 0.943 0.270 9.515 1.00 87.44 134 LEU A CA 1
ATOM 1069 C C . LEU A 1 134 ? -0.479 0.748 9.835 1.00 87.44 134 LEU A C 1
ATOM 1071 O O . LEU A 1 134 ? -1.110 1.453 9.041 1.00 87.44 134 LEU A O 1
ATOM 1075 N N . ALA A 1 135 ? -1.021 0.348 10.986 1.00 87.62 135 ALA A N 1
ATOM 1076 C CA . ALA A 1 135 ? -2.405 0.635 11.344 1.00 87.62 135 ALA A CA 1
ATOM 1077 C C . ALA A 1 135 ? -2.745 2.135 11.254 1.00 87.62 135 ALA A C 1
ATOM 1079 O O . ALA A 1 135 ? -3.798 2.488 10.734 1.00 87.62 135 ALA A O 1
ATOM 1080 N N . ASN A 1 136 ? -1.860 3.028 11.705 1.00 86.50 136 ASN A N 1
ATOM 1081 C CA . ASN A 1 136 ? -2.080 4.476 11.695 1.00 86.50 136 ASN A CA 1
ATOM 1082 C C . ASN A 1 136 ? -1.953 5.064 10.281 1.00 86.50 136 ASN A C 1
ATOM 1084 O O . ASN A 1 136 ? -2.706 5.974 9.936 1.00 86.50 136 ASN A O 1
ATOM 1088 N N . THR A 1 137 ? -1.033 4.546 9.464 1.00 88.69 137 THR A N 1
ATOM 1089 C CA . THR A 1 137 ? -0.868 4.925 8.052 1.00 88.69 137 THR A CA 1
ATOM 1090 C C . THR A 1 137 ? -2.139 4.628 7.257 1.00 88.69 137 THR A C 1
ATOM 1092 O O . THR A 1 137 ? -2.655 5.498 6.546 1.00 88.69 137 THR A O 1
ATOM 1095 N N . PHE A 1 138 ? -2.695 3.423 7.417 1.00 87.38 138 PHE A N 1
ATOM 1096 C CA . PHE A 1 138 ? -3.958 3.041 6.785 1.00 87.38 138 PHE A CA 1
ATOM 1097 C C . PHE A 1 138 ? -5.149 3.813 7.359 1.00 87.38 138 PHE A C 1
ATOM 1099 O O . PHE A 1 138 ? -6.027 4.215 6.599 1.00 87.38 138 PHE A O 1
ATOM 1106 N N . ASP A 1 139 ? -5.161 4.096 8.663 1.00 85.38 139 ASP A N 1
ATOM 1107 C CA . ASP A 1 139 ? -6.237 4.855 9.304 1.00 85.38 139 ASP A CA 1
ATOM 1108 C C . ASP A 1 139 ? -6.280 6.321 8.834 1.00 85.38 139 ASP A C 1
ATOM 1110 O O . ASP A 1 139 ? -7.352 6.839 8.524 1.00 85.38 139 ASP A O 1
ATOM 1114 N N . ILE A 1 140 ? -5.121 6.980 8.688 1.00 82.25 140 ILE A N 1
ATOM 1115 C CA . ILE A 1 140 ? -5.017 8.316 8.070 1.00 82.25 140 ILE A CA 1
ATOM 1116 C C . ILE A 1 140 ? -5.452 8.275 6.616 1.00 82.25 140 ILE A C 1
ATOM 1118 O O . ILE A 1 140 ? -6.221 9.129 6.180 1.00 82.25 140 ILE A O 1
ATOM 1122 N N . THR A 1 141 ? -4.980 7.287 5.861 1.00 83.56 141 THR A N 1
ATOM 1123 C CA . THR A 1 141 ? -5.348 7.155 4.451 1.00 83.56 141 THR A CA 1
ATOM 1124 C C . THR A 1 141 ? -6.864 7.015 4.311 1.00 83.56 141 THR A C 1
ATOM 1126 O O . THR A 1 141 ? -7.489 7.753 3.553 1.00 83.56 141 THR A O 1
ATOM 1129 N N . GLN A 1 142 ? -7.480 6.140 5.102 1.00 81.44 142 GLN A N 1
ATOM 1130 C CA . GLN A 1 142 ? -8.919 5.921 5.078 1.00 81.44 142 GLN A CA 1
ATOM 1131 C C . GLN A 1 142 ? -9.701 7.171 5.510 1.00 81.44 142 GLN A C 1
ATOM 1133 O O . GLN A 1 142 ? -10.590 7.623 4.790 1.00 81.44 142 GLN A O 1
ATOM 1138 N N . LYS A 1 143 ? -9.371 7.749 6.669 1.00 78.88 143 LYS A N 1
ATOM 1139 C CA . LYS A 1 143 ? -10.177 8.812 7.291 1.00 78.88 143 LYS A CA 1
ATOM 1140 C C . LYS A 1 143 ? -9.894 10.203 6.744 1.00 78.88 143 LYS A C 1
ATOM 1142 O O . LYS A 1 143 ? -10.807 11.015 6.666 1.00 78.88 143 LYS A O 1
ATOM 1147 N N . VAL A 1 144 ? -8.641 10.496 6.407 1.00 74.81 144 VAL A N 1
ATOM 1148 C CA . VAL A 1 144 ? -8.200 11.833 5.983 1.00 74.81 144 VAL A CA 1
ATOM 1149 C C . V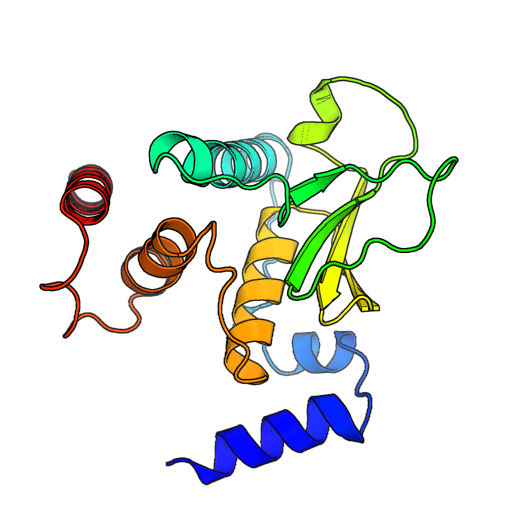AL A 1 144 ? -8.147 11.931 4.466 1.00 74.81 144 VAL A C 1
ATOM 1151 O O . VAL A 1 144 ? -8.706 12.869 3.912 1.00 74.81 144 VAL A O 1
ATOM 1154 N N . LEU A 1 145 ? -7.510 10.972 3.785 1.00 74.31 145 LEU A N 1
ATOM 1155 C CA . LEU A 1 145 ? -7.364 11.045 2.325 1.00 74.31 145 LEU A CA 1
ATOM 1156 C C . LEU A 1 145 ? -8.637 10.613 1.589 1.00 74.31 145 LEU A C 1
ATOM 1158 O O . LEU A 1 145 ? -8.978 11.216 0.576 1.00 74.31 145 LEU A O 1
ATOM 1162 N N . MET A 1 146 ? -9.343 9.590 2.083 1.00 72.31 146 MET A N 1
ATOM 1163 C CA . MET A 1 146 ? -10.560 9.077 1.437 1.00 72.31 146 MET A CA 1
ATOM 1164 C C . MET A 1 146 ? -11.868 9.574 2.066 1.00 72.31 146 MET A C 1
ATOM 1166 O O . MET A 1 146 ? -12.933 9.321 1.506 1.00 72.31 146 MET A O 1
ATOM 1170 N N . GLY A 1 147 ? -11.813 10.257 3.215 1.00 71.00 147 GLY A N 1
ATOM 1171 C CA . GLY A 1 147 ? -13.007 10.739 3.925 1.00 71.00 147 GLY A CA 1
ATOM 1172 C C . GLY A 1 147 ? -13.931 9.617 4.416 1.00 71.00 147 GLY A C 1
ATOM 1173 O O . GLY A 1 147 ? -15.119 9.831 4.648 1.00 71.00 147 GLY A O 1
ATOM 1174 N N . LEU A 1 148 ? -13.413 8.394 4.546 1.00 66.88 148 LEU A N 1
ATOM 1175 C CA . LEU A 1 148 ? -14.182 7.243 4.997 1.00 66.88 148 LEU A CA 1
ATOM 1176 C C . LEU A 1 148 ? -14.130 7.184 6.528 1.00 66.88 148 LEU A C 1
ATOM 1178 O O . LEU A 1 148 ? -13.053 7.075 7.107 1.00 66.88 148 LEU A O 1
ATOM 1182 N N . ASP A 1 149 ? -15.298 7.185 7.175 1.00 63.06 149 ASP A N 1
ATOM 1183 C CA . ASP A 1 149 ? -15.466 7.008 8.631 1.00 63.06 149 ASP A CA 1
ATOM 1184 C C . ASP A 1 149 ? -15.204 8.260 9.511 1.00 63.06 149 ASP A C 1
ATOM 1186 O O . ASP A 1 149 ? -14.582 8.193 10.576 1.00 63.06 149 ASP A O 1
ATOM 1190 N N . GLU A 1 150 ? -15.748 9.419 9.109 1.00 53.62 150 GLU A N 1
ATOM 1191 C CA . GLU A 1 150 ? -15.729 10.674 9.895 1.00 53.62 150 GLU A CA 1
ATOM 1192 C C . GLU A 1 150 ? -16.342 10.540 11.308 1.00 53.62 150 GLU A C 1
ATOM 1194 O O . GLU A 1 150 ? -15.987 11.285 12.224 1.00 53.62 150 GLU A O 1
ATOM 1199 N N . GLY A 1 151 ? -17.235 9.568 11.531 1.00 52.09 151 GLY A N 1
ATOM 1200 C CA . GLY A 1 151 ? -17.860 9.315 12.837 1.00 52.09 151 GLY A CA 1
ATOM 1201 C C . GLY A 1 151 ? -16.892 8.764 13.895 1.00 52.09 151 GLY A C 1
ATOM 1202 O O . GLY A 1 151 ? -17.012 9.099 15.075 1.00 52.09 151 GLY A O 1
ATOM 1203 N N . ASN A 1 152 ? -15.886 7.986 13.479 1.00 54.00 152 ASN A N 1
ATOM 1204 C CA . ASN A 1 152 ? -14.836 7.428 14.345 1.00 54.00 152 ASN A CA 1
ATOM 1205 C C . ASN A 1 152 ? -13.588 8.316 14.451 1.00 54.00 152 ASN A C 1
ATOM 1207 O O . ASN A 1 152 ? -12.586 7.924 15.057 1.00 54.00 152 ASN A O 1
ATOM 1211 N N . LEU A 1 153 ? -13.639 9.536 13.911 1.00 53.09 153 LEU A N 1
ATOM 1212 C CA . LEU A 1 153 ? -12.545 10.509 13.958 1.00 53.09 153 LEU A CA 1
ATOM 1213 C C . LEU A 1 153 ? -12.136 10.874 15.398 1.00 53.09 153 LEU A C 1
ATOM 1215 O O . LEU A 1 153 ? -11.010 11.299 15.636 1.00 53.09 153 LEU A O 1
ATOM 1219 N N . LYS A 1 154 ? -13.032 10.666 16.372 1.00 52.75 154 LYS A N 1
ATOM 1220 C CA . LYS A 1 154 ? -12.783 10.875 17.808 1.00 52.75 154 LYS A CA 1
ATOM 1221 C C . LYS A 1 154 ? -11.880 9.813 18.451 1.00 52.75 154 LYS A C 1
ATOM 1223 O O . LYS A 1 154 ? -11.325 10.080 19.509 1.00 52.75 154 LYS A O 1
ATOM 1228 N N . ASN A 1 155 ? -11.706 8.653 17.813 1.00 57.72 155 ASN A N 1
ATOM 1229 C CA . ASN A 1 155 ? -10.888 7.539 18.316 1.00 57.72 155 ASN A CA 1
ATOM 1230 C C . ASN A 1 155 ? -9.500 7.473 17.659 1.00 57.72 155 ASN A C 1
ATOM 1232 O O . ASN A 1 155 ? -8.775 6.491 17.814 1.00 57.72 155 ASN A O 1
ATOM 1236 N N . LEU A 1 156 ? -9.131 8.503 16.898 1.00 65.81 156 LEU A N 1
ATOM 1237 C CA . LEU A 1 156 ? -7.809 8.620 16.302 1.00 65.81 156 LEU A CA 1
ATOM 1238 C C . LEU A 1 156 ? -6.750 8.813 17.387 1.00 65.81 156 LEU A C 1
ATOM 1240 O O . LEU A 1 156 ? -6.931 9.601 18.318 1.00 65.81 156 LEU A O 1
ATOM 1244 N N . LYS A 1 157 ? -5.603 8.140 17.241 1.00 71.38 157 LYS A N 1
ATOM 1245 C CA . LYS A 1 157 ? -4.460 8.407 18.119 1.00 71.38 157 LYS A CA 1
ATOM 1246 C C . LYS A 1 157 ? -4.084 9.896 18.034 1.00 71.38 157 LYS A C 1
ATOM 1248 O O . LYS A 1 157 ? -4.150 10.470 16.945 1.00 71.38 157 LYS A O 1
ATOM 1253 N N . PRO A 1 158 ? -3.600 10.515 19.127 1.00 75.88 158 PRO A N 1
ATOM 1254 C CA . PRO A 1 158 ? -3.252 11.940 19.151 1.00 75.88 158 PRO A CA 1
ATOM 1255 C C . PRO A 1 158 ? -2.341 12.392 17.998 1.00 75.88 158 PRO A C 1
ATOM 1257 O O . PRO A 1 158 ? -2.519 13.477 17.457 1.00 75.88 158 PRO A O 1
ATOM 1260 N N . ARG A 1 159 ? -1.414 11.530 17.559 1.00 72.44 159 ARG A N 1
ATOM 1261 C CA . ARG A 1 159 ? -0.515 11.792 16.420 1.00 72.44 159 ARG A CA 1
ATOM 1262 C C . ARG A 1 159 ? -1.246 11.894 15.082 1.00 72.44 159 ARG A C 1
ATOM 1264 O O . ARG A 1 159 ? -0.951 12.776 14.287 1.00 72.44 159 ARG A O 1
ATOM 1271 N N . VAL A 1 160 ? -2.227 11.022 14.864 1.00 74.88 160 VAL A N 1
ATOM 1272 C CA . VAL A 1 160 ? -3.058 11.022 13.657 1.00 74.88 160 VAL A CA 1
ATOM 1273 C C . VAL A 1 160 ? -3.918 12.286 13.600 1.00 74.88 160 VAL A C 1
ATOM 1275 O O . VAL A 1 160 ? -4.045 12.907 12.548 1.00 74.88 160 VAL A O 1
ATOM 1278 N N . LEU A 1 161 ? -4.458 12.708 14.747 1.00 73.44 161 LEU A N 1
ATOM 1279 C CA . LEU A 1 161 ? -5.194 13.969 14.860 1.00 73.44 161 LEU A CA 1
ATOM 1280 C C . LEU A 1 161 ? -4.304 15.185 14.603 1.00 73.44 161 LEU A C 1
ATOM 1282 O O . LEU A 1 161 ? -4.741 16.101 13.913 1.00 73.44 161 LEU A O 1
ATOM 1286 N N . SER A 1 162 ? -3.074 15.180 15.127 1.00 79.62 162 SER A N 1
ATOM 1287 C CA . SER A 1 162 ? -2.098 16.248 14.887 1.00 79.62 162 SER A CA 1
ATOM 1288 C C . SER A 1 162 ? -1.811 16.398 13.397 1.00 79.62 162 SER A C 1
ATOM 1290 O O . SER A 1 162 ? -2.012 17.478 12.851 1.00 79.62 162 SER A O 1
ATOM 1292 N N . LEU A 1 163 ? -1.453 15.298 12.722 1.00 76.88 163 LEU A N 1
ATOM 1293 C CA . LEU A 1 163 ? -1.157 15.328 11.290 1.00 76.88 163 LEU A CA 1
ATOM 1294 C C . LEU A 1 163 ? -2.375 15.753 10.466 1.00 76.88 163 LEU A C 1
ATOM 1296 O O . LEU A 1 163 ? -2.253 16.567 9.560 1.00 76.88 163 LEU A O 1
ATOM 1300 N N . LYS A 1 164 ? -3.571 15.253 10.799 1.00 75.06 164 LYS A N 1
ATOM 1301 C CA . LYS A 1 164 ? -4.808 15.688 10.141 1.00 75.06 164 LYS A CA 1
ATOM 1302 C C . LYS A 1 164 ? -5.008 17.199 10.268 1.00 75.06 164 LYS A C 1
ATOM 1304 O O . LYS A 1 164 ? -5.343 17.850 9.287 1.00 75.06 164 LYS A O 1
ATOM 1309 N N . ASN A 1 165 ? -4.841 17.750 11.468 1.00 78.25 165 ASN A N 1
ATOM 1310 C CA . ASN A 1 165 ? -5.034 19.179 11.699 1.00 78.25 165 ASN A CA 1
ATOM 1311 C C . ASN A 1 165 ? -4.000 20.018 10.938 1.00 78.25 165 ASN A C 1
ATOM 1313 O O . ASN A 1 165 ? -4.368 21.053 10.401 1.00 78.25 165 ASN A O 1
ATOM 1317 N N . GLU A 1 166 ? -2.749 19.560 10.840 1.00 77.50 166 GLU A N 1
ATOM 1318 C CA . GLU A 1 166 ? -1.722 20.208 10.012 1.00 77.50 166 GLU A CA 1
ATOM 1319 C C . GLU A 1 166 ? -2.076 20.166 8.519 1.00 77.50 166 GLU A C 1
ATOM 1321 O O . GLU A 1 166 ? -1.957 21.176 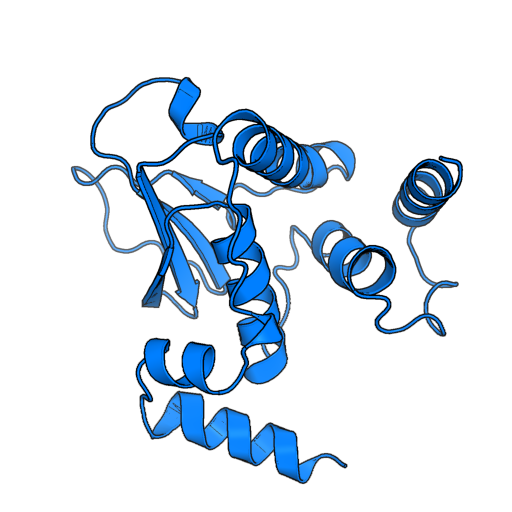7.834 1.00 77.50 166 GLU A O 1
ATOM 1326 N N . LEU A 1 167 ? -2.573 19.029 8.023 1.00 70.12 167 LEU A N 1
ATOM 1327 C CA . LEU A 1 167 ? -2.979 18.871 6.622 1.00 70.12 167 LEU A CA 1
ATOM 1328 C C . LEU A 1 167 ? -4.215 19.705 6.250 1.00 70.12 167 LEU A C 1
ATOM 1330 O O . LEU A 1 167 ? -4.336 20.118 5.103 1.00 70.12 167 LEU A O 1
ATOM 1334 N N . LEU A 1 168 ? -5.130 19.937 7.197 1.00 68.50 168 LEU A N 1
ATOM 1335 C CA . LEU A 1 168 ? -6.353 20.726 6.993 1.00 68.50 168 LEU A CA 1
ATOM 1336 C C . LEU A 1 168 ? -6.178 22.229 7.275 1.00 68.50 168 LEU A C 1
ATOM 1338 O O . LEU A 1 168 ? -7.115 22.993 7.060 1.00 68.50 168 LEU A O 1
ATOM 1342 N N . ALA A 1 169 ? -5.024 22.651 7.798 1.00 65.19 169 ALA A N 1
ATOM 1343 C CA . ALA A 1 169 ? -4.726 24.053 8.099 1.00 65.19 169 ALA A CA 1
ATOM 1344 C C . ALA A 1 169 ? -4.105 24.826 6.915 1.00 65.19 169 ALA A C 1
ATOM 1346 O O . ALA A 1 169 ? -3.799 26.010 7.068 1.00 65.19 169 ALA A O 1
ATOM 1347 N N . VAL A 1 170 ? -3.909 24.163 5.769 1.00 47.94 170 VAL A N 1
ATOM 1348 C CA . VAL A 1 170 ? -3.392 24.722 4.504 1.00 47.94 170 VAL A CA 1
ATOM 1349 C C . VAL A 1 170 ? -4.549 25.049 3.569 1.00 47.94 170 VAL A C 1
ATOM 1351 O O . VAL A 1 170 ? -4.501 26.138 2.956 1.00 47.94 170 VAL A O 1
#